Protein AF-A0AAV2Z094-F1 (afdb_monomer)

Mean predicted aligned error: 11.25 Å

Sequence (123 aa):
GIRLAITIDGSPGSYRRNWEKDVASGCVDTPRNYGDRYHMSLSRFEKVLYALRFNDGENHNNQESDPWSTIRPLIVELNRRCHVVIHPGDMLVVDECMVGWEDISSDHHHLGIPTKPRFQESQ

Foldseek 3Di:
DVVVVCVVVPDPD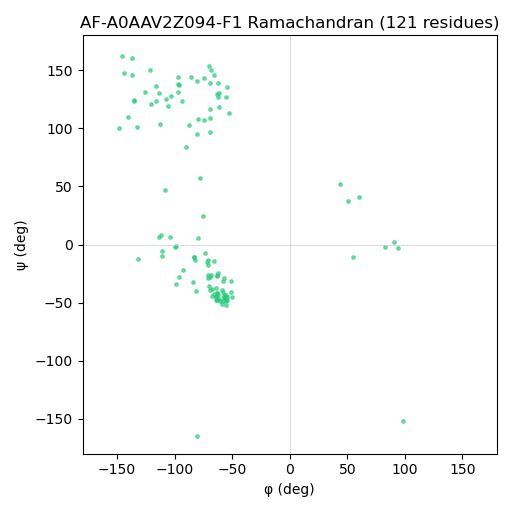DPVQLCDCDDPPPDPDHRNNCCVVVVADPVRVVVVVVPDWCDPPPPPVCCVVPVCVRCVVVVVVVVVVCVVPDDDDPDDDDDDDDDDDDDPPPPDDDDPPPPDPDDDDDD

InterPro domains:
  IPR029526 PiggyBac transposable element-derived protein [PF13843] (39-106)

Radius of gyration: 20.53 Å; Cα contacts (8 Å, |Δi|>4): 52; chains: 1; bounding box: 54×44×48 Å

pLDDT: mean 78.47, std 19.52, range [35.72, 97.25]

Secondary structure (DSSP, 8-state):
-HHHHHHHTT--S-GGGGG-SSPPTT-------HHHHTT--HHHHHHHHHH--SS-S--GGGTTT-TTTTTHHHHHHHHHHHHHH----S-------------S-TTS-S--S-S--------

Solvent-accessible surface area (backbone atoms only — not comparable to full-atom values): 8434 Å² total; per-residue (Å²): 109,69,70,58,50,49,59,73,69,61,66,85,75,67,71,65,64,43,51,31,75,67,60,64,92,92,60,97,68,78,52,61,25,36,34,75,76,66,74,43,50,66,70,58,52,49,53,52,62,72,66,64,71,62,53,93,74,82,63,69,86,48,44,87,85,33,89,55,59,57,49,41,60,54,54,52,51,51,52,58,50,45,66,76,72,58,78,83,71,99,72,87,86,89,82,88,83,87,79,92,64,81,77,88,68,86,85,71,88,90,71,80,57,82,94,67,84,81,77,81,80,86,126

Organism: NCBI:txid4803

Structure (mmCIF, N/CA/C/O backbone):
data_AF-A0AAV2Z094-F1
#
_entry.id   AF-A0AAV2Z094-F1
#
loop_
_atom_site.group_PDB
_atom_site.id
_atom_site.type_symbol
_atom_site.label_atom_id
_atom_site.label_alt_id
_atom_site.label_comp_id
_at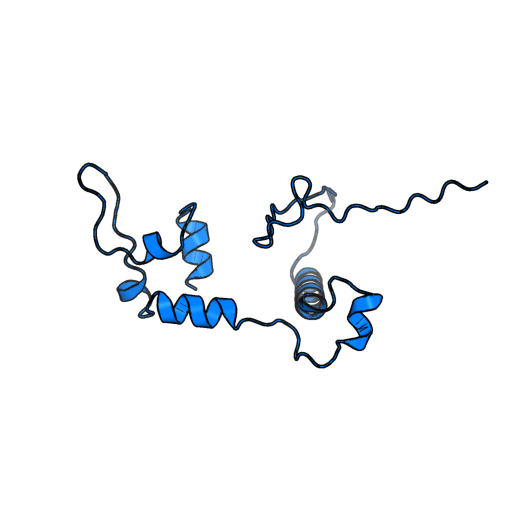om_site.label_asym_id
_atom_site.label_entity_id
_atom_site.label_seq_id
_atom_site.pdbx_PDB_ins_code
_atom_site.Cartn_x
_atom_site.Cartn_y
_atom_site.Cartn_z
_atom_site.occupancy
_atom_site.B_iso_or_equiv
_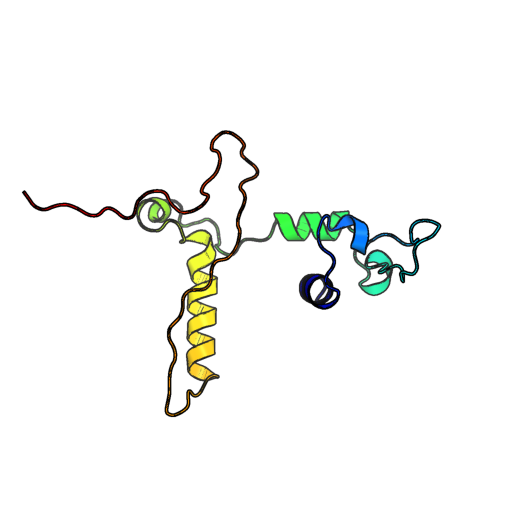atom_site.auth_seq_id
_atom_site.auth_comp_id
_atom_site.auth_asym_id
_atom_site.auth_atom_id
_atom_site.pdbx_PDB_model_num
ATOM 1 N N . GLY A 1 1 ? -0.654 -8.696 4.783 1.00 89.06 1 GLY A N 1
ATOM 2 C CA . GLY A 1 1 ? -1.890 -9.067 5.497 1.00 89.06 1 GLY A CA 1
ATOM 3 C C . GLY A 1 1 ? -2.741 -7.847 5.777 1.00 89.06 1 GLY A C 1
ATOM 4 O O . GLY A 1 1 ? -3.493 -7.445 4.906 1.00 89.06 1 GLY A O 1
ATOM 5 N N . ILE A 1 2 ? -2.564 -7.212 6.938 1.00 92.94 2 ILE A N 1
ATOM 6 C CA . ILE A 1 2 ? -3.431 -6.117 7.414 1.00 92.94 2 ILE A CA 1
ATOM 7 C C . ILE A 1 2 ? -3.564 -4.962 6.408 1.00 92.94 2 ILE A C 1
ATOM 9 O O . ILE A 1 2 ? -4.678 -4.562 6.100 1.00 92.94 2 ILE A O 1
ATOM 13 N N . ARG A 1 3 ? -2.455 -4.468 5.833 1.00 91.31 3 ARG A N 1
ATOM 14 C CA . ARG A 1 3 ? -2.491 -3.393 4.820 1.00 91.31 3 ARG A CA 1
ATOM 15 C C . ARG A 1 3 ? -3.379 -3.715 3.616 1.00 91.31 3 ARG A C 1
ATOM 17 O O . ARG A 1 3 ? -4.158 -2.865 3.215 1.00 91.31 3 ARG A O 1
ATOM 24 N N . LEU A 1 4 ? -3.295 -4.941 3.099 1.00 90.25 4 LEU A N 1
ATOM 25 C CA . LEU A 1 4 ? -4.127 -5.398 1.986 1.00 90.25 4 LEU A CA 1
ATOM 26 C C . LEU A 1 4 ? -5.611 -5.408 2.372 1.00 90.25 4 LEU A C 1
ATOM 28 O O . LEU A 1 4 ? -6.442 -4.950 1.601 1.00 90.25 4 LEU A O 1
ATOM 32 N N . ALA A 1 5 ? -5.935 -5.868 3.582 1.00 91.38 5 ALA A N 1
ATOM 33 C CA . ALA A 1 5 ? -7.310 -5.858 4.071 1.00 91.38 5 ALA A CA 1
ATOM 34 C C . ALA A 1 5 ? -7.866 -4.434 4.213 1.00 91.38 5 ALA A C 1
ATOM 36 O O . ALA A 1 5 ? -8.992 -4.188 3.812 1.00 91.38 5 ALA A O 1
ATOM 37 N N . ILE A 1 6 ? -7.078 -3.473 4.722 1.00 90.38 6 ILE A N 1
ATOM 38 C CA . ILE A 1 6 ? -7.484 -2.051 4.769 1.00 90.38 6 ILE A CA 1
ATOM 39 C C . ILE A 1 6 ? -7.847 -1.546 3.368 1.00 90.38 6 ILE A C 1
ATOM 41 O O . ILE A 1 6 ? -8.864 -0.874 3.214 1.00 90.38 6 ILE A O 1
ATOM 45 N N . THR A 1 7 ? -7.023 -1.870 2.366 1.00 88.31 7 THR A N 1
ATOM 46 C CA . THR A 1 7 ? -7.250 -1.468 0.973 1.00 88.31 7 THR A CA 1
ATOM 47 C C . THR A 1 7 ? -8.519 -2.094 0.399 1.00 88.31 7 THR A C 1
ATOM 49 O O . THR A 1 7 ? -9.322 -1.373 -0.181 1.00 88.31 7 THR A O 1
ATOM 52 N N . ILE A 1 8 ? -8.719 -3.404 0.579 1.00 87.69 8 ILE A N 1
ATOM 53 C CA . ILE A 1 8 ? -9.895 -4.125 0.059 1.00 87.69 8 ILE A CA 1
ATOM 54 C C . ILE A 1 8 ? -11.177 -3.623 0.713 1.00 87.69 8 ILE A C 1
ATOM 56 O O . ILE A 1 8 ? -12.158 -3.351 0.030 1.00 87.69 8 ILE A O 1
ATOM 60 N N . ASP A 1 9 ? -11.155 -3.463 2.031 1.00 86.38 9 ASP A N 1
ATOM 61 C CA . ASP A 1 9 ? -12.329 -3.035 2.772 1.00 86.38 9 ASP A CA 1
ATOM 62 C C . ASP A 1 9 ? -12.619 -1.531 2.553 1.00 86.38 9 ASP A C 1
ATOM 64 O O . ASP A 1 9 ? -13.625 -1.026 3.044 1.00 86.38 9 ASP A O 1
ATOM 68 N N . GLY A 1 10 ? -11.736 -0.784 1.877 1.00 75.88 10 GLY A N 1
ATOM 69 C CA . GLY A 1 10 ? -12.002 0.577 1.410 1.00 75.88 10 GLY A CA 1
ATOM 70 C C . GLY A 1 10 ? -12.330 1.585 2.513 1.00 75.88 10 GLY A C 1
ATOM 71 O O . GLY A 1 10 ? -13.241 2.386 2.337 1.00 75.88 10 GLY A O 1
ATOM 72 N N . SER A 1 11 ? -11.634 1.557 3.659 1.00 69.75 11 SER A N 1
ATOM 73 C CA . SER A 1 11 ? -11.840 2.565 4.717 1.00 69.75 11 SER A CA 1
ATOM 74 C C . SER A 1 11 ? -10.961 3.793 4.482 1.00 69.75 11 SER A C 1
ATOM 76 O O . SER A 1 11 ? -9.777 3.744 4.835 1.00 69.75 11 SER A O 1
ATOM 78 N N . PRO A 1 12 ? -11.500 4.917 3.971 1.00 66.81 12 PRO A N 1
ATOM 79 C CA . PRO A 1 12 ? -10.754 6.165 3.943 1.00 66.81 12 PRO A CA 1
ATOM 80 C C . PRO A 1 12 ? -10.504 6.672 5.372 1.00 66.81 12 PRO A C 1
ATOM 82 O O . PRO A 1 12 ? -11.342 6.521 6.266 1.00 66.81 12 PRO A O 1
ATOM 85 N N . GLY A 1 13 ? -9.351 7.308 5.580 1.00 74.44 13 GLY A N 1
ATOM 86 C CA . GLY A 1 13 ? -9.015 8.004 6.824 1.00 74.44 13 GLY A CA 1
ATOM 87 C C . GLY A 1 13 ? -8.136 7.214 7.799 1.00 74.44 13 GLY A C 1
ATOM 88 O O . GLY A 1 13 ? -7.300 6.403 7.407 1.00 74.44 13 GLY A O 1
ATOM 89 N N . SER A 1 14 ? -8.280 7.518 9.093 1.00 82.44 14 SER A N 1
ATOM 90 C CA . SER A 1 14 ? -7.388 7.021 10.150 1.00 82.44 14 SER A CA 1
ATOM 91 C C . SER A 1 14 ? -7.415 5.497 10.284 1.00 82.44 14 SER A C 1
ATOM 93 O O . SER A 1 14 ? -8.483 4.882 10.321 1.00 82.44 14 SER A O 1
ATOM 95 N N . TYR A 1 15 ? -6.238 4.887 10.487 1.00 87.94 15 TYR A N 1
ATOM 96 C CA . TYR A 1 15 ? -6.131 3.453 10.772 1.00 87.94 15 TYR A CA 1
ATOM 97 C C . TYR A 1 15 ? -6.924 3.033 12.006 1.00 87.94 15 TYR A C 1
ATOM 99 O O . TYR A 1 15 ? -7.411 1.904 12.031 1.00 87.94 15 TYR A O 1
ATOM 107 N N . ARG A 1 16 ? -7.104 3.938 12.980 1.00 89.25 16 ARG A N 1
ATOM 108 C CA . ARG A 1 16 ? -7.819 3.681 14.236 1.00 89.25 16 ARG A CA 1
ATOM 109 C C . ARG A 1 16 ? -9.196 3.063 14.017 1.00 89.25 16 ARG A C 1
ATOM 111 O O . ARG A 1 16 ? -9.525 2.110 14.714 1.00 89.25 16 ARG A O 1
ATOM 118 N N . ARG A 1 17 ? -9.938 3.529 13.009 1.00 87.12 17 ARG A N 1
ATOM 119 C CA . ARG A 1 17 ? -11.287 3.036 12.703 1.00 87.12 17 ARG A CA 1
ATOM 120 C C . ARG A 1 17 ? -11.312 1.529 12.420 1.00 87.12 17 ARG A C 1
ATOM 122 O O . ARG A 1 17 ? -12.255 0.838 12.777 1.00 87.12 17 ARG A O 1
ATOM 129 N N . ASN A 1 18 ? -10.237 0.977 11.851 1.00 90.94 18 ASN A N 1
ATOM 130 C CA . ASN A 1 18 ? -10.147 -0.463 11.589 1.00 90.94 18 ASN A CA 1
ATOM 131 C C . ASN A 1 18 ? -9.985 -1.302 12.873 1.00 90.94 18 ASN A C 1
ATOM 133 O O . ASN A 1 18 ? -10.214 -2.508 12.849 1.00 90.94 18 ASN A O 1
ATOM 137 N N . TRP A 1 19 ? -9.597 -0.679 13.989 1.00 93.31 19 TRP A N 1
ATOM 138 C CA . TRP A 1 19 ? -9.427 -1.313 15.299 1.00 93.31 19 TRP A CA 1
ATOM 139 C C . TRP A 1 19 ? -10.601 -1.095 16.254 1.00 93.31 19 TRP A C 1
ATOM 141 O O . TRP A 1 19 ? -10.574 -1.625 17.364 1.00 93.31 19 TRP A O 1
ATOM 151 N N . GLU A 1 20 ? -11.615 -0.336 15.845 1.00 89.81 20 GLU A N 1
ATOM 152 C CA . GLU A 1 20 ? -12.820 -0.127 16.641 1.00 89.81 20 GLU A CA 1
ATOM 153 C C . GLU A 1 20 ? -13.642 -1.424 16.712 1.00 89.81 20 GLU A C 1
ATOM 155 O O . GLU A 1 20 ? -13.742 -2.184 15.740 1.00 89.81 20 GLU A O 1
ATOM 160 N N . LYS A 1 21 ? -14.173 -1.697 17.909 1.00 86.12 21 LYS A N 1
ATOM 161 C CA . LYS A 1 21 ? -14.984 -2.889 18.204 1.00 86.12 21 LYS A CA 1
ATOM 162 C C . LYS A 1 21 ? -16.476 -2.642 18.033 1.00 86.12 21 LYS A C 1
ATOM 164 O O . LYS A 1 21 ? -17.214 -3.590 17.796 1.00 86.12 21 LYS A O 1
ATOM 169 N N . ASP A 1 22 ? -16.874 -1.378 18.092 1.00 82.38 22 ASP A N 1
ATOM 170 C CA . ASP A 1 22 ? -18.254 -0.937 17.999 1.00 82.38 22 ASP A CA 1
ATOM 171 C C . ASP A 1 22 ? -18.409 0.016 16.819 1.00 82.38 22 ASP A C 1
ATOM 173 O O . ASP A 1 22 ? -17.482 0.738 16.447 1.00 82.38 22 ASP A O 1
ATOM 177 N N . VAL A 1 23 ? -19.601 0.018 16.238 1.00 78.94 23 VAL A N 1
ATOM 178 C CA . VAL A 1 23 ? -19.993 0.961 15.192 1.00 78.94 23 VAL A CA 1
ATOM 179 C C . VAL A 1 23 ? -20.762 2.105 15.843 1.00 78.94 23 VAL A C 1
ATOM 181 O O . VAL A 1 23 ? -21.492 1.901 16.814 1.00 78.94 23 VAL A O 1
ATOM 184 N N . ALA A 1 24 ? -20.589 3.324 15.326 1.00 75.62 24 ALA A N 1
ATOM 185 C CA . ALA A 1 24 ? -21.309 4.489 15.825 1.00 75.62 24 ALA A CA 1
ATOM 186 C C . ALA A 1 24 ? -22.830 4.251 15.802 1.00 75.62 24 ALA A C 1
ATOM 188 O O . ALA A 1 24 ? -23.379 3.748 14.819 1.00 75.62 24 ALA A O 1
ATOM 189 N N . SER A 1 25 ? -23.509 4.626 16.889 1.00 75.06 25 SER A N 1
ATOM 190 C CA . SER A 1 25 ? -24.963 4.475 17.009 1.00 75.06 25 SER A CA 1
ATOM 191 C C . SER A 1 25 ? -25.678 5.163 15.839 1.00 75.06 25 SER A C 1
ATOM 193 O O . SER A 1 25 ? -25.428 6.336 15.565 1.00 75.06 25 SER A O 1
ATOM 195 N N . GLY A 1 26 ? -26.549 4.424 15.146 1.00 78.44 26 GLY A N 1
ATOM 196 C CA . GLY A 1 26 ? -27.273 4.896 13.960 1.00 78.44 26 GLY A CA 1
ATOM 197 C C . GLY A 1 26 ? -26.613 4.579 12.611 1.00 78.44 26 GLY A C 1
ATOM 198 O O . GLY A 1 26 ? -27.220 4.860 11.580 1.00 78.44 26 GLY A O 1
ATOM 199 N N . CYS A 1 27 ? -25.425 3.964 12.587 1.00 72.75 27 CYS A N 1
ATOM 200 C CA . CYS A 1 27 ? -24.796 3.482 11.354 1.00 72.75 27 CYS A CA 1
ATOM 201 C C . CYS A 1 27 ? -25.080 1.992 11.108 1.00 72.75 27 CYS A C 1
ATOM 203 O O . CYS A 1 27 ? -24.973 1.168 12.015 1.00 72.75 27 CYS A O 1
ATOM 205 N N . VAL A 1 28 ? -25.382 1.640 9.854 1.00 72.00 28 VAL A N 1
ATOM 206 C CA . VAL A 1 28 ? -25.395 0.247 9.382 1.00 72.00 28 VAL A CA 1
ATOM 207 C C . VAL A 1 28 ? -23.998 -0.071 8.861 1.00 72.00 28 VAL A C 1
ATOM 209 O O . VAL A 1 28 ? -23.714 0.082 7.678 1.00 72.00 28 VAL A O 1
ATOM 212 N N . ASP A 1 29 ? -23.108 -0.450 9.769 1.00 74.31 29 ASP A N 1
ATOM 213 C CA . ASP A 1 29 ? -21.772 -0.940 9.434 1.00 74.31 29 ASP A CA 1
ATOM 214 C C . ASP A 1 29 ? -21.457 -2.164 10.304 1.00 74.31 29 ASP A C 1
ATOM 216 O O . ASP A 1 29 ? -22.086 -2.389 11.342 1.00 74.31 29 ASP A O 1
ATOM 220 N N . THR A 1 30 ? -20.487 -2.965 9.881 1.00 75.88 30 THR A N 1
ATOM 221 C CA . THR A 1 30 ? -19.929 -4.058 10.683 1.00 75.88 30 THR A CA 1
ATOM 222 C C . THR A 1 30 ? -18.582 -3.629 11.252 1.00 75.88 30 THR A C 1
ATOM 224 O O . THR A 1 30 ? -17.709 -3.210 10.487 1.00 75.88 30 THR A O 1
ATOM 227 N N . PRO A 1 31 ? -18.359 -3.752 12.575 1.00 80.94 31 PRO A N 1
ATOM 228 C CA . PRO A 1 31 ? -17.085 -3.376 13.162 1.00 80.94 31 PRO A CA 1
ATOM 229 C C . PRO A 1 31 ? -15.978 -4.266 12.599 1.00 80.94 31 PRO A C 1
ATOM 231 O O . PRO A 1 31 ? -16.072 -5.494 12.588 1.00 80.94 31 PRO A O 1
ATOM 234 N N . ARG A 1 32 ? -14.904 -3.632 12.131 1.00 86.88 32 ARG A N 1
ATOM 235 C CA . ARG A 1 32 ? -13.781 -4.328 11.490 1.00 86.88 32 ARG A CA 1
ATOM 236 C C . ARG A 1 32 ? -12.970 -5.143 12.486 1.00 86.88 32 ARG A C 1
ATOM 238 O O . ARG A 1 32 ? -12.475 -6.213 12.134 1.00 86.88 32 ARG A O 1
ATOM 245 N N . ASN A 1 33 ? -12.829 -4.620 13.707 1.00 91.19 33 ASN A N 1
ATOM 246 C CA . ASN A 1 33 ? -12.169 -5.261 14.839 1.00 91.19 33 ASN A CA 1
ATOM 247 C C . ASN A 1 33 ? -10.836 -5.947 14.469 1.00 91.19 33 ASN A C 1
ATOM 249 O O . ASN A 1 33 ? -10.598 -7.124 14.753 1.00 91.19 33 ASN A O 1
ATOM 253 N N . TYR A 1 34 ? -9.938 -5.210 13.804 1.00 94.00 34 TYR A N 1
ATOM 254 C CA . TYR A 1 34 ? -8.656 -5.758 13.344 1.00 94.00 34 TYR A CA 1
ATOM 255 C C . TYR A 1 34 ? -7.757 -6.225 14.488 1.00 94.00 34 TYR A C 1
ATOM 257 O O . TYR A 1 34 ? -6.921 -7.106 14.279 1.00 94.00 34 TYR A O 1
ATOM 265 N N . GLY A 1 35 ? -7.954 -5.671 15.687 1.00 94.38 35 GLY A N 1
ATOM 266 C CA . GLY A 1 35 ? -7.277 -6.109 16.902 1.00 94.38 35 GLY A CA 1
ATOM 267 C C . GLY A 1 35 ? -7.475 -7.595 17.159 1.00 94.38 35 GLY A C 1
ATOM 268 O O . GLY A 1 35 ? -6.494 -8.327 17.300 1.00 94.38 35 GLY A O 1
ATOM 269 N N . ASP A 1 36 ? -8.731 -8.036 17.145 1.00 93.69 36 ASP A N 1
ATOM 270 C CA . ASP A 1 36 ? -9.072 -9.431 17.402 1.00 93.69 36 ASP A CA 1
ATOM 271 C C . ASP A 1 36 ? -8.883 -10.283 16.132 1.00 93.69 36 ASP A C 1
ATOM 273 O O . ASP A 1 36 ? -8.321 -11.372 16.214 1.00 93.69 36 ASP A O 1
ATOM 277 N N . ARG A 1 37 ? -9.249 -9.769 14.943 1.00 92.88 37 ARG A N 1
ATOM 278 C CA . ARG A 1 37 ? -9.167 -10.507 13.663 1.00 92.88 37 ARG A CA 1
ATOM 279 C C . ARG A 1 37 ? -7.741 -10.880 13.252 1.00 92.88 37 ARG A C 1
ATOM 281 O O . ARG A 1 37 ? -7.532 -11.939 12.669 1.00 92.88 37 ARG A O 1
ATOM 288 N N . TYR A 1 38 ? -6.770 -10.003 13.507 1.00 94.50 38 TYR A N 1
ATOM 289 C CA . TYR A 1 38 ? -5.369 -10.208 13.117 1.00 94.50 38 TYR A CA 1
ATOM 290 C C . TYR A 1 38 ? -4.426 -10.370 14.313 1.00 94.50 38 TYR A C 1
ATOM 292 O O . TYR A 1 38 ? -3.210 -10.410 14.122 1.00 94.50 38 TYR A O 1
ATOM 300 N N . HIS A 1 39 ? -4.964 -10.438 15.536 1.00 95.75 39 HIS A N 1
ATOM 301 C CA . HIS A 1 39 ? -4.197 -10.567 16.781 1.00 95.75 39 HIS A CA 1
ATOM 302 C C . HIS A 1 39 ? -3.061 -9.533 16.914 1.00 95.75 39 HIS A C 1
ATOM 304 O O . HIS A 1 39 ? -1.965 -9.826 17.400 1.00 95.75 39 HIS A O 1
ATOM 310 N N . MET A 1 40 ? -3.304 -8.301 16.462 1.00 96.62 40 MET A N 1
ATOM 311 C CA . MET A 1 40 ? -2.320 -7.219 16.470 1.00 96.62 40 MET A CA 1
ATOM 312 C C . MET A 1 40 ? -2.971 -5.945 16.981 1.00 96.62 40 MET A C 1
ATOM 314 O O . MET A 1 40 ? -3.940 -5.486 16.397 1.00 96.62 40 MET A O 1
ATOM 318 N N . SER A 1 41 ? -2.435 -5.336 18.041 1.00 96.56 41 SER A N 1
ATOM 319 C CA . SER A 1 41 ? -2.934 -4.046 18.529 1.00 96.56 41 SER A CA 1
ATOM 320 C C . SER A 1 41 ? -2.597 -2.901 17.567 1.00 96.56 41 SER A C 1
ATOM 322 O O . SER A 1 41 ? -1.582 -2.956 16.868 1.00 96.56 41 SER A O 1
ATOM 324 N N . LEU A 1 42 ? -3.406 -1.834 17.579 1.00 94.50 42 LEU A N 1
ATOM 325 C CA . LEU A 1 42 ? -3.180 -0.638 16.756 1.00 94.50 42 LEU A CA 1
ATOM 326 C C . LEU A 1 42 ? -1.783 -0.054 16.994 1.00 94.50 42 LEU A C 1
ATOM 328 O O . LEU A 1 42 ? -1.029 0.145 16.051 1.00 94.50 42 LEU A O 1
ATOM 332 N N . SER A 1 43 ? -1.399 0.120 18.263 1.00 95.81 43 SER A N 1
ATOM 333 C CA . SER A 1 43 ? -0.079 0.652 18.623 1.00 95.81 43 SER A CA 1
ATOM 334 C C . SER A 1 43 ? 1.063 -0.204 18.070 1.00 95.81 43 SER A C 1
ATOM 336 O O . SER A 1 43 ? 2.071 0.326 17.607 1.00 95.81 43 SER A O 1
ATOM 338 N N . ARG A 1 44 ? 0.923 -1.538 18.086 1.00 96.25 44 ARG A N 1
ATOM 339 C CA . ARG A 1 44 ? 1.932 -2.430 17.503 1.00 96.25 44 ARG A CA 1
ATOM 340 C C . ARG A 1 44 ? 1.985 -2.282 15.985 1.00 96.25 44 ARG A C 1
ATOM 342 O O . ARG A 1 44 ? 3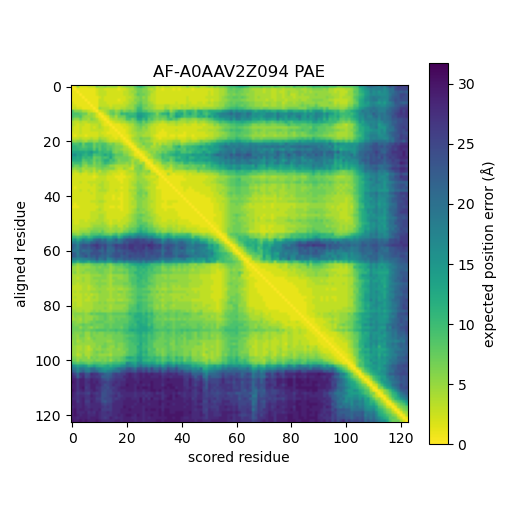.081 -2.210 15.439 1.00 96.25 44 ARG A O 1
ATOM 349 N N . PHE A 1 45 ? 0.830 -2.226 15.324 1.00 95.56 45 PHE A N 1
ATOM 350 C CA . PHE A 1 45 ? 0.747 -2.004 13.882 1.00 95.56 45 PHE A CA 1
ATOM 351 C C . PHE A 1 45 ? 1.416 -0.685 13.475 1.00 95.56 45 PHE A C 1
ATOM 353 O O . PHE A 1 45 ? 2.263 -0.688 12.586 1.00 95.56 45 PHE A O 1
ATOM 360 N N . GLU A 1 46 ? 1.102 0.415 14.160 1.00 93.75 46 GLU A N 1
ATOM 361 C CA . GLU A 1 46 ? 1.694 1.732 13.907 1.00 93.75 46 GLU A CA 1
ATOM 362 C C . GLU A 1 46 ? 3.209 1.714 14.129 1.00 93.75 46 GLU A C 1
ATOM 364 O O . GLU A 1 46 ? 3.955 2.149 13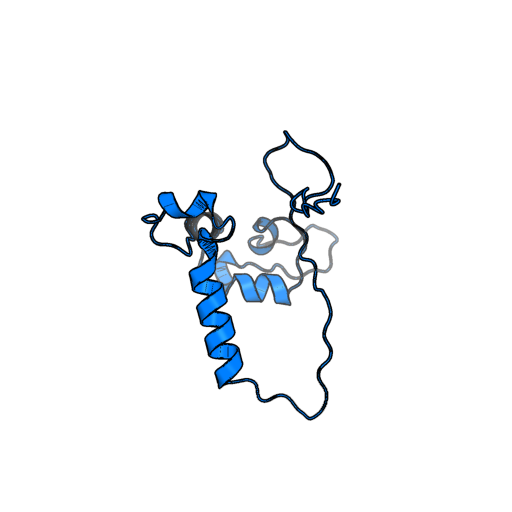.257 1.00 93.75 46 GLU A O 1
ATOM 369 N N . LYS A 1 47 ? 3.693 1.136 15.238 1.00 95.12 47 LYS A N 1
ATOM 370 C CA . LYS A 1 47 ? 5.138 1.003 15.497 1.00 95.12 47 LYS A CA 1
ATOM 371 C C . LYS A 1 47 ? 5.860 0.254 14.382 1.00 95.12 47 LYS A C 1
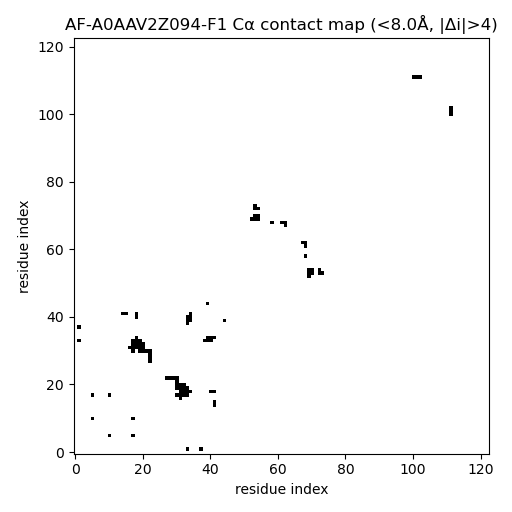ATOM 373 O O . LYS A 1 47 ? 6.916 0.697 13.945 1.00 95.12 47 LYS A O 1
ATOM 378 N N . VAL A 1 48 ? 5.292 -0.859 13.914 1.00 93.88 48 VAL A N 1
ATOM 379 C CA . VAL A 1 48 ? 5.856 -1.608 12.783 1.00 93.88 48 VAL A CA 1
ATOM 380 C C . VAL A 1 48 ? 5.847 -0.743 11.528 1.00 93.88 48 VAL A C 1
ATOM 382 O O . VAL A 1 48 ? 6.878 -0.631 10.878 1.00 93.88 48 VAL A O 1
ATOM 385 N N . LEU A 1 49 ? 4.721 -0.094 11.214 1.00 90.94 49 LEU A N 1
ATOM 386 C CA . LEU A 1 49 ? 4.576 0.758 10.035 1.00 90.94 49 LEU A CA 1
ATOM 387 C C . LEU A 1 49 ? 5.620 1.886 10.005 1.00 90.94 49 LEU A C 1
ATOM 389 O O . LEU A 1 49 ? 6.253 2.089 8.974 1.00 90.94 49 LEU A O 1
ATOM 393 N N . TYR A 1 50 ? 5.838 2.576 11.127 1.00 88.00 50 TYR A N 1
ATOM 394 C CA . TYR A 1 50 ? 6.826 3.656 11.234 1.00 88.00 50 TYR A CA 1
ATOM 395 C C . TYR A 1 50 ? 8.278 3.165 11.211 1.00 88.00 50 TYR A C 1
ATOM 397 O O . TYR A 1 50 ? 9.173 3.909 10.798 1.00 88.00 50 TYR A O 1
ATOM 405 N N . ALA A 1 51 ? 8.521 1.924 11.634 1.00 90.19 51 ALA A N 1
ATOM 406 C CA . ALA A 1 51 ? 9.841 1.305 11.618 1.00 90.19 51 ALA A CA 1
ATOM 407 C C . ALA A 1 51 ? 10.219 0.698 10.255 1.00 90.19 51 ALA A C 1
ATOM 409 O O . ALA A 1 51 ? 11.381 0.346 10.064 1.00 90.19 51 ALA A O 1
ATOM 410 N N . LEU A 1 52 ? 9.284 0.577 9.302 1.00 88.50 52 LEU A N 1
ATOM 411 C CA . LEU A 1 52 ? 9.587 0.033 7.976 1.00 88.50 52 LEU A CA 1
ATOM 412 C C . LEU A 1 52 ? 10.622 0.900 7.251 1.00 88.50 52 LEU A C 1
ATOM 414 O O . LEU A 1 52 ? 10.489 2.123 7.148 1.00 88.50 52 LEU A O 1
ATOM 418 N N . ARG A 1 53 ? 11.652 0.242 6.726 1.00 86.44 53 ARG A N 1
ATOM 419 C CA . ARG A 1 53 ? 12.700 0.818 5.885 1.00 86.44 53 ARG A CA 1
ATOM 420 C C . ARG A 1 53 ? 12.963 -0.144 4.731 1.00 86.44 53 ARG A C 1
ATOM 422 O O . ARG A 1 53 ? 12.839 -1.354 4.899 1.00 86.44 53 ARG A O 1
ATOM 429 N N . PHE A 1 54 ? 13.292 0.407 3.567 1.00 85.56 54 PHE A N 1
ATOM 430 C CA . PHE A 1 54 ? 13.584 -0.357 2.345 1.00 85.56 54 PHE A CA 1
ATOM 431 C C . PHE A 1 54 ? 15.058 -0.262 1.924 1.00 85.56 54 PHE A C 1
ATOM 433 O O . PHE A 1 54 ? 15.426 -0.707 0.841 1.00 85.56 54 PHE A O 1
ATOM 440 N N . ASN A 1 55 ? 15.886 0.325 2.785 1.00 82.19 55 ASN A N 1
ATOM 441 C CA . ASN A 1 55 ? 17.325 0.458 2.632 1.00 82.19 55 ASN A CA 1
ATOM 442 C C . ASN A 1 55 ? 17.961 0.323 4.023 1.00 82.19 55 ASN A C 1
ATOM 444 O O . ASN A 1 55 ? 17.371 0.773 5.009 1.00 82.19 55 ASN A O 1
ATOM 448 N N . ASP A 1 56 ? 19.165 -0.236 4.082 1.00 76.50 56 ASP A N 1
ATOM 449 C CA . ASP A 1 56 ? 19.890 -0.552 5.318 1.00 76.50 56 ASP A CA 1
ATOM 450 C C . ASP A 1 56 ? 20.580 0.674 5.952 1.00 76.50 56 ASP A C 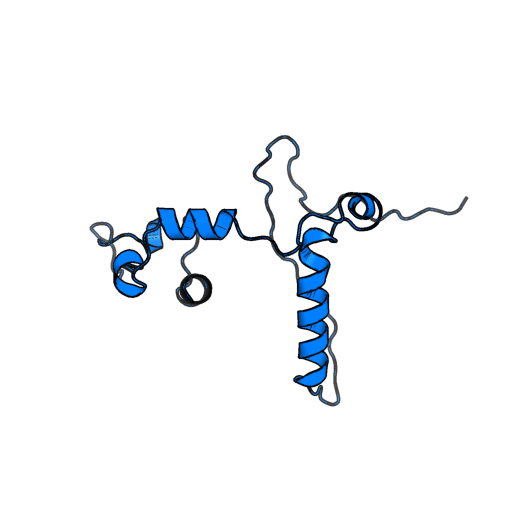1
ATOM 452 O O . ASP A 1 56 ? 21.277 0.564 6.953 1.00 76.50 56 ASP A O 1
ATOM 456 N N . GLY A 1 57 ? 20.355 1.875 5.406 1.00 64.94 57 GLY A N 1
ATOM 457 C CA . GLY A 1 57 ? 20.820 3.143 5.985 1.00 64.94 57 GLY A CA 1
ATOM 458 C C . GLY A 1 57 ? 22.270 3.519 5.658 1.00 64.94 57 GLY A C 1
ATOM 459 O O . GLY A 1 57 ? 22.703 4.608 6.013 1.00 64.94 57 GLY A O 1
ATOM 460 N N . GLU A 1 58 ? 23.014 2.680 4.935 1.00 60.50 58 GLU A N 1
ATOM 461 C CA . GLU A 1 58 ? 24.452 2.897 4.690 1.00 60.50 58 GLU A CA 1
ATOM 462 C C . GLU A 1 58 ? 24.771 3.845 3.516 1.00 60.50 58 GLU A C 1
ATOM 464 O O . GLU A 1 58 ? 25.901 4.301 3.371 1.00 60.50 58 GLU A O 1
ATOM 469 N N . ASN A 1 59 ? 23.782 4.216 2.696 1.00 54.59 59 ASN A N 1
ATOM 470 C CA . ASN A 1 59 ? 23.996 4.980 1.458 1.00 54.59 59 ASN A CA 1
ATOM 471 C C . ASN A 1 59 ? 23.523 6.442 1.534 1.00 54.59 59 ASN A C 1
ATOM 473 O O . ASN A 1 59 ? 22.867 6.938 0.617 1.00 54.59 59 ASN A O 1
ATOM 477 N N . HIS A 1 60 ? 23.871 7.158 2.605 1.00 55.69 60 HIS A N 1
ATOM 478 C CA . HIS A 1 60 ? 23.608 8.603 2.696 1.00 55.69 60 HIS A CA 1
ATOM 479 C C . HIS A 1 60 ? 24.359 9.421 1.629 1.00 55.69 60 HIS A C 1
ATOM 481 O O . HIS A 1 60 ? 23.852 10.440 1.170 1.00 55.69 60 HIS A O 1
ATOM 487 N N . ASN A 1 61 ? 25.504 8.930 1.145 1.00 55.41 61 ASN A N 1
ATOM 488 C CA . ASN A 1 61 ? 26.316 9.626 0.138 1.00 55.41 61 ASN A CA 1
ATOM 489 C C . ASN A 1 61 ? 25.697 9.623 -1.275 1.00 55.41 61 ASN A C 1
ATOM 491 O O . ASN A 1 61 ? 26.116 10.403 -2.122 1.00 55.41 61 ASN A O 1
ATOM 495 N N . ASN A 1 62 ? 24.692 8.777 -1.534 1.00 55.06 62 ASN A N 1
ATOM 496 C CA . ASN A 1 62 ? 24.011 8.689 -2.834 1.00 55.06 62 ASN A CA 1
ATOM 497 C C . ASN A 1 62 ? 22.678 9.456 -2.873 1.00 55.06 62 ASN A C 1
ATOM 499 O O . ASN A 1 62 ? 22.021 9.483 -3.912 1.00 55.06 62 ASN A O 1
ATOM 503 N N . GLN A 1 63 ? 22.256 10.082 -1.767 1.00 58.34 63 GLN A N 1
ATOM 504 C CA . GLN A 1 63 ? 21.004 10.847 -1.741 1.00 58.34 63 GLN A CA 1
ATOM 505 C C . GLN A 1 63 ? 21.069 12.120 -2.595 1.00 58.34 63 GLN A C 1
ATOM 507 O O . GLN A 1 63 ? 20.037 12.558 -3.094 1.00 58.34 63 GLN A O 1
ATOM 512 N N . GLU A 1 64 ? 22.261 12.690 -2.809 1.00 62.72 64 GLU A N 1
ATOM 513 C CA . GLU A 1 64 ? 22.426 13.895 -3.634 1.00 62.72 64 GLU A CA 1
ATOM 514 C C . GLU A 1 64 ? 22.204 13.636 -5.132 1.00 62.72 64 GLU A C 1
ATOM 516 O O . GLU A 1 64 ? 21.765 14.534 -5.851 1.00 62.72 64 GLU A O 1
ATOM 521 N N . SER A 1 65 ? 22.470 12.416 -5.612 1.00 77.44 65 SER A N 1
ATOM 522 C CA . SER A 1 65 ? 22.281 12.037 -7.019 1.00 77.44 65 SER A CA 1
ATOM 523 C C . SER A 1 65 ? 20.948 11.336 -7.276 1.00 77.44 65 SER A C 1
ATOM 525 O O . SER A 1 65 ? 20.405 11.437 -8.378 1.00 77.44 65 SER A O 1
ATOM 527 N N . ASP A 1 66 ? 20.405 10.652 -6.266 1.00 79.69 66 ASP A N 1
ATOM 528 C CA . ASP A 1 66 ? 19.168 9.892 -6.375 1.00 79.69 66 ASP A CA 1
ATOM 529 C C . ASP A 1 66 ? 18.199 10.170 -5.202 1.00 79.69 66 ASP A C 1
ATOM 531 O O . ASP A 1 66 ? 18.321 9.549 -4.132 1.00 79.69 66 ASP A O 1
ATOM 535 N N . PRO A 1 67 ? 17.160 11.010 -5.410 1.00 81.25 67 PRO A N 1
ATOM 536 C CA . PRO A 1 67 ? 16.163 11.304 -4.379 1.00 81.25 67 PRO A CA 1
ATOM 537 C C . PRO A 1 67 ? 15.299 10.089 -3.997 1.00 81.25 67 PRO A C 1
ATOM 539 O O . PRO A 1 67 ? 14.641 10.103 -2.960 1.00 81.25 67 PRO A O 1
ATOM 542 N N . TRP A 1 68 ? 15.313 9.018 -4.796 1.00 83.94 68 TRP A N 1
ATOM 543 C CA . TRP A 1 68 ? 14.539 7.792 -4.576 1.00 83.94 68 TRP A CA 1
ATOM 544 C C . TRP A 1 68 ? 15.385 6.631 -4.048 1.00 83.94 68 TRP A C 1
ATOM 546 O O . TRP A 1 68 ? 14.887 5.509 -3.923 1.00 83.94 68 TRP A O 1
ATOM 556 N N . SER A 1 69 ? 16.654 6.880 -3.724 1.00 82.19 69 SER A N 1
ATOM 557 C CA . SER A 1 69 ? 17.619 5.872 -3.263 1.00 82.19 69 SER A CA 1
ATOM 558 C C . SER A 1 69 ? 17.107 5.015 -2.097 1.00 82.19 69 SER A C 1
ATOM 560 O O . SER A 1 69 ? 17.420 3.830 -2.014 1.00 82.19 69 SER A O 1
ATOM 562 N N . THR A 1 70 ? 16.262 5.574 -1.228 1.00 84.19 70 THR A N 1
ATOM 563 C CA . THR A 1 70 ? 15.676 4.881 -0.069 1.00 84.19 70 THR A CA 1
ATOM 564 C C . THR A 1 70 ? 14.668 3.790 -0.431 1.00 84.19 70 THR A C 1
ATOM 566 O O . THR A 1 70 ? 14.522 2.843 0.336 1.00 84.19 70 THR A O 1
ATOM 569 N N . ILE A 1 71 ? 13.984 3.898 -1.575 1.00 87.25 71 ILE A N 1
ATOM 570 C CA . ILE A 1 71 ? 13.006 2.907 -2.063 1.00 87.25 71 ILE A CA 1
ATOM 571 C C . ILE A 1 71 ? 13.495 2.156 -3.306 1.00 87.25 71 ILE A C 1
ATOM 573 O O . ILE A 1 71 ? 12.877 1.174 -3.719 1.00 87.25 71 ILE A O 1
ATOM 577 N N . ARG A 1 72 ? 14.604 2.601 -3.909 1.00 88.25 72 ARG A N 1
ATOM 578 C CA . ARG A 1 72 ? 15.164 2.055 -5.150 1.00 88.25 72 ARG A CA 1
ATOM 579 C C . ARG A 1 72 ? 15.314 0.529 -5.133 1.00 88.25 72 ARG A C 1
ATOM 581 O O . ARG A 1 72 ? 14.875 -0.077 -6.112 1.00 88.25 72 ARG A O 1
ATOM 588 N N . PRO A 1 73 ? 15.841 -0.113 -4.067 1.00 89.88 73 PRO A N 1
ATOM 589 C CA . PRO A 1 73 ? 15.992 -1.569 -4.047 1.00 89.88 73 PRO A CA 1
ATOM 590 C C . PRO A 1 73 ? 14.661 -2.305 -4.241 1.00 89.88 73 PRO A C 1
ATOM 592 O O . PRO A 1 73 ? 14.584 -3.262 -5.010 1.00 89.88 73 PRO A O 1
ATOM 595 N N . LEU A 1 74 ? 13.590 -1.809 -3.611 1.00 91.25 74 LEU A N 1
ATOM 596 C CA . LEU A 1 74 ? 12.249 -2.377 -3.735 1.00 91.25 74 LEU A CA 1
ATOM 597 C C . LEU A 1 74 ? 11.713 -2.266 -5.169 1.00 91.25 74 LEU A C 1
ATOM 599 O O . LEU A 1 74 ? 11.178 -3.237 -5.697 1.00 91.25 74 LEU A O 1
ATOM 603 N N . ILE A 1 75 ? 11.862 -1.097 -5.802 1.00 92.06 75 ILE A N 1
ATOM 604 C CA . ILE A 1 75 ? 11.371 -0.856 -7.169 1.00 92.06 75 ILE A CA 1
ATOM 605 C C . ILE A 1 75 ? 12.123 -1.713 -8.189 1.00 92.06 75 ILE A C 1
ATOM 607 O O . ILE A 1 75 ? 11.505 -2.301 -9.075 1.00 92.06 75 ILE A O 1
ATOM 611 N N . VAL A 1 76 ? 13.448 -1.814 -8.052 1.00 93.44 76 VAL A N 1
ATOM 612 C CA . VAL A 1 76 ? 14.281 -2.640 -8.936 1.00 93.44 76 VAL A CA 1
ATOM 613 C C . VAL A 1 76 ? 13.852 -4.102 -8.859 1.00 93.44 76 VAL A C 1
ATOM 615 O O . VAL A 1 76 ? 13.621 -4.724 -9.896 1.00 93.44 76 VAL A O 1
ATOM 618 N N . GLU A 1 77 ? 13.686 -4.642 -7.651 1.00 95.00 77 GLU A N 1
ATOM 619 C CA . GLU A 1 77 ? 13.287 -6.038 -7.477 1.00 95.00 77 GLU A CA 1
ATOM 620 C C . GLU A 1 77 ? 11.850 -6.299 -7.954 1.00 95.00 77 GLU A C 1
ATOM 622 O O . GLU A 1 77 ? 11.587 -7.322 -8.593 1.00 95.00 77 GLU A O 1
ATOM 627 N N . LEU A 1 78 ? 10.926 -5.362 -7.714 1.00 95.31 78 LEU A N 1
ATOM 628 C CA . LEU A 1 78 ? 9.560 -5.447 -8.229 1.00 95.31 78 LEU A CA 1
ATOM 629 C C . LEU A 1 78 ? 9.555 -5.524 -9.761 1.00 95.31 78 LEU A C 1
ATOM 631 O O . LEU A 1 78 ? 8.970 -6.450 -10.321 1.00 95.31 78 LEU A O 1
ATOM 635 N N . ASN A 1 79 ? 10.252 -4.606 -10.433 1.00 95.38 79 ASN A N 1
ATOM 636 C CA . ASN A 1 79 ? 10.334 -4.578 -11.893 1.00 95.38 79 ASN A CA 1
ATOM 637 C C . ASN A 1 79 ? 10.995 -5.845 -12.442 1.00 95.38 79 ASN A C 1
ATOM 639 O O . ASN A 1 79 ? 10.476 -6.452 -13.381 1.00 95.38 79 ASN A O 1
ATOM 643 N N . ARG A 1 80 ? 12.091 -6.300 -11.820 1.00 97.19 80 ARG A N 1
ATOM 644 C CA . ARG A 1 80 ? 12.757 -7.557 -12.186 1.00 97.19 80 ARG A CA 1
ATOM 645 C C . ARG A 1 80 ? 11.777 -8.728 -12.150 1.00 97.19 80 ARG A C 1
ATOM 647 O O . ARG A 1 80 ? 11.750 -9.534 -13.076 1.00 97.19 80 ARG A O 1
ATOM 654 N N . ARG A 1 81 ? 10.949 -8.819 -11.106 1.00 97.25 81 ARG A N 1
ATOM 655 C CA . ARG A 1 81 ? 9.943 -9.879 -10.977 1.00 97.25 81 ARG A CA 1
ATOM 656 C C . ARG A 1 81 ? 8.806 -9.732 -11.986 1.00 97.25 81 ARG A C 1
ATOM 658 O O . ARG A 1 81 ? 8.384 -10.740 -12.549 1.00 97.25 81 ARG A O 1
ATOM 665 N N . CYS A 1 82 ? 8.346 -8.512 -12.252 1.00 96.12 82 CYS A N 1
ATOM 666 C CA . CYS A 1 82 ? 7.347 -8.241 -13.284 1.00 96.12 82 CYS A CA 1
ATOM 667 C C . CYS A 1 82 ? 7.811 -8.739 -14.659 1.00 96.12 82 CYS A C 1
ATOM 669 O O . CYS A 1 82 ? 7.045 -9.426 -15.324 1.00 96.12 82 CYS A O 1
ATOM 671 N N . HIS A 1 83 ? 9.071 -8.512 -15.041 1.00 94.69 83 HIS A N 1
ATOM 672 C CA . HIS A 1 83 ? 9.621 -9.007 -16.312 1.00 94.69 83 HIS A CA 1
ATOM 673 C C . HIS A 1 83 ? 9.658 -10.536 -16.437 1.00 94.69 83 HIS A C 1
ATOM 675 O O . HIS A 1 83 ? 9.634 -11.054 -17.547 1.00 94.69 83 HIS A O 1
ATOM 681 N N . VAL A 1 84 ? 9.736 -11.262 -15.319 1.00 96.88 84 VAL A N 1
ATOM 682 C CA . VAL A 1 84 ? 9.760 -12.734 -15.321 1.00 96.88 84 VAL A CA 1
ATOM 683 C C . VAL A 1 84 ? 8.350 -13.325 -15.382 1.00 96.88 84 VAL A C 1
ATOM 685 O O . VAL A 1 84 ? 8.154 -14.411 -15.918 1.00 96.88 84 VAL A O 1
ATOM 688 N N . VAL A 1 85 ? 7.366 -12.642 -14.795 1.00 96.62 85 VAL A N 1
ATOM 689 C CA . VAL A 1 85 ? 6.010 -13.184 -14.612 1.00 96.62 85 VAL A CA 1
ATOM 690 C C . VAL A 1 85 ? 5.038 -12.684 -15.682 1.00 96.62 85 VAL A C 1
ATOM 692 O O . VAL A 1 85 ? 4.133 -13.414 -16.085 1.00 96.62 85 VAL A O 1
ATOM 695 N N . ILE A 1 86 ? 5.204 -11.446 -16.142 1.00 95.62 86 ILE A N 1
ATOM 696 C CA . ILE A 1 86 ? 4.277 -10.786 -17.058 1.00 95.62 86 ILE A CA 1
ATOM 697 C C . ILE A 1 86 ? 4.747 -11.004 -18.495 1.00 95.62 86 ILE A C 1
ATOM 699 O O . ILE A 1 86 ? 5.852 -10.614 -18.863 1.00 95.62 86 ILE A O 1
ATOM 703 N N . HIS A 1 87 ? 3.868 -11.578 -19.313 1.00 95.00 87 HIS A N 1
ATOM 704 C CA . HIS A 1 87 ? 4.073 -11.766 -20.746 1.00 95.00 87 HIS A CA 1
ATOM 705 C C . HIS A 1 87 ? 3.074 -10.867 -21.481 1.00 95.00 87 HIS A C 1
ATOM 707 O O . HIS A 1 87 ? 1.878 -11.170 -21.464 1.00 95.00 87 HIS A O 1
ATOM 713 N N . PRO A 1 88 ? 3.508 -9.726 -22.043 1.00 94.75 88 PRO A N 1
ATOM 714 C CA . PRO A 1 88 ? 2.595 -8.828 -22.734 1.00 94.75 88 PRO A CA 1
ATOM 715 C C . PRO A 1 88 ? 2.073 -9.465 -24.026 1.00 94.75 88 PRO A C 1
ATOM 717 O O . PRO A 1 88 ? 2.756 -10.275 -24.651 1.00 94.75 88 PRO A O 1
ATOM 720 N N . GLY A 1 89 ? 0.854 -9.087 -24.414 1.00 95.06 89 GLY A N 1
ATOM 721 C CA . GLY A 1 89 ? 0.308 -9.406 -25.733 1.00 95.06 89 GLY A CA 1
ATOM 722 C C . GLY A 1 89 ? 0.820 -8.449 -26.813 1.00 95.06 89 GLY A C 1
ATOM 723 O O . GLY A 1 89 ? 1.757 -7.683 -26.596 1.00 95.06 89 GLY A O 1
ATOM 724 N N . ASP A 1 90 ? 0.153 -8.448 -27.965 1.00 97.00 90 ASP A N 1
ATOM 725 C CA . ASP A 1 90 ? 0.602 -7.714 -29.161 1.00 97.00 90 ASP A CA 1
ATOM 726 C C . ASP A 1 90 ? 0.474 -6.184 -29.063 1.00 97.00 90 ASP A C 1
ATOM 728 O O . ASP A 1 90 ? 1.018 -5.455 -29.893 1.00 97.00 90 ASP A O 1
ATOM 732 N N . MET A 1 91 ? -0.255 -5.678 -28.065 1.00 95.94 91 MET A N 1
ATOM 733 C CA . MET A 1 91 ? -0.494 -4.251 -27.871 1.00 95.94 91 MET A CA 1
ATOM 734 C C . MET A 1 91 ? -0.080 -3.821 -26.467 1.00 95.94 91 MET A C 1
ATOM 736 O O . MET A 1 91 ? -0.480 -4.423 -25.470 1.00 95.94 91 MET A O 1
ATOM 740 N N . LEU A 1 92 ? 0.685 -2.733 -26.406 1.00 95.62 92 LEU A N 1
ATOM 741 C CA . LEU A 1 92 ? 1.069 -2.054 -25.176 1.00 95.62 92 LEU A CA 1
ATOM 742 C C . LEU A 1 92 ? 0.479 -0.647 -25.175 1.00 95.62 92 LEU A C 1
ATOM 744 O O . LEU A 1 92 ? 0.542 0.059 -26.180 1.00 95.62 92 LEU A O 1
ATOM 748 N N . VAL A 1 93 ? -0.064 -0.245 -24.030 1.00 95.69 93 VAL A N 1
ATOM 749 C CA . VAL A 1 93 ? -0.517 1.124 -23.781 1.00 95.69 93 VAL A CA 1
ATOM 750 C C . VAL A 1 93 ? 0.379 1.714 -22.706 1.00 95.69 93 VAL A C 1
ATOM 752 O O . VAL A 1 93 ? 0.615 1.083 -21.675 1.00 95.69 93 VAL A O 1
ATOM 755 N N . VAL A 1 94 ? 0.893 2.911 -22.972 1.00 95.44 94 VAL A N 1
ATOM 756 C CA . VAL A 1 94 ? 1.710 3.678 -22.032 1.00 95.44 94 VAL A CA 1
ATOM 757 C C . VAL A 1 94 ? 0.865 4.838 -21.537 1.00 95.44 94 VAL A C 1
ATOM 759 O O . VAL A 1 94 ? 0.333 5.595 -22.345 1.00 95.44 94 VAL A O 1
ATOM 762 N N . ASP A 1 95 ? 0.744 4.945 -20.220 1.00 96.44 95 ASP A N 1
ATOM 763 C CA . ASP A 1 95 ? 0.007 6.005 -19.540 1.00 96.44 95 ASP A CA 1
ATOM 764 C C . ASP A 1 95 ? 0.704 6.351 -18.217 1.00 96.44 95 ASP A C 1
ATOM 766 O O . ASP A 1 95 ? 1.520 5.575 -17.703 1.00 96.44 95 ASP A O 1
ATOM 770 N N . GLU A 1 96 ? 0.388 7.516 -17.669 1.00 93.69 96 GLU A N 1
ATOM 771 C CA . GLU A 1 96 ? 0.937 8.007 -16.411 1.00 93.69 96 GLU A CA 1
ATOM 772 C C . GLU A 1 96 ? -0.028 7.720 -15.252 1.00 93.69 96 GLU A C 1
ATOM 774 O O . GLU A 1 96 ? -1.239 7.897 -15.353 1.00 93.69 96 GLU A O 1
ATOM 779 N N . CYS A 1 97 ? 0.509 7.287 -14.108 1.00 91.69 97 CYS A N 1
ATOM 780 C CA . CYS A 1 97 ? -0.272 7.066 -12.892 1.00 91.69 97 CYS A CA 1
ATOM 781 C C . CYS A 1 97 ? 0.271 7.940 -11.765 1.00 91.69 97 CYS A C 1
ATOM 783 O O . CYS A 1 97 ? 1.433 7.823 -11.372 1.00 91.69 97 CYS A O 1
ATOM 785 N N . MET A 1 98 ? -0.591 8.805 -11.234 1.00 89.25 98 MET A N 1
ATOM 786 C CA . MET A 1 98 ? -0.248 9.716 -10.150 1.00 89.25 98 MET A CA 1
ATOM 787 C C . MET A 1 98 ? -0.682 9.133 -8.807 1.00 89.25 98 MET A C 1
ATOM 789 O O . MET A 1 98 ? -1.827 8.717 -8.632 1.00 89.25 98 MET A O 1
ATOM 793 N N . VAL A 1 99 ? 0.228 9.150 -7.834 1.00 82.56 99 VAL A N 1
ATOM 794 C CA . VAL A 1 99 ? -0.065 8.787 -6.444 1.00 82.56 99 VAL A CA 1
ATOM 795 C C . VAL A 1 99 ? -0.101 10.066 -5.620 1.00 82.56 99 VAL A C 1
ATOM 797 O O . VAL A 1 99 ? 0.896 1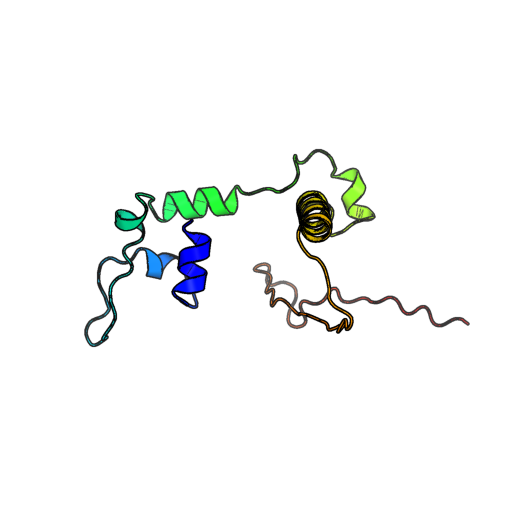0.781 -5.541 1.00 82.56 99 VAL A O 1
ATOM 800 N N . GLY A 1 100 ? -1.252 10.356 -5.013 1.00 80.69 100 GLY A N 1
ATOM 801 C CA . GLY A 1 100 ? -1.395 11.502 -4.119 1.00 80.69 100 GLY A CA 1
ATOM 802 C C . GLY A 1 100 ? -0.471 11.367 -2.910 1.00 80.69 100 GLY A C 1
ATOM 803 O O . GLY A 1 100 ? -0.492 10.346 -2.219 1.00 80.69 100 GLY A O 1
ATOM 804 N N . TRP A 1 101 ? 0.331 12.398 -2.660 1.00 79.25 101 TRP A N 1
ATOM 805 C CA . TRP A 1 101 ? 1.195 12.496 -1.492 1.00 79.25 101 TRP A CA 1
ATOM 806 C C . TRP A 1 101 ? 1.079 13.895 -0.895 1.00 79.25 101 TRP A C 1
ATOM 808 O O . TRP A 1 101 ? 1.318 14.889 -1.577 1.00 79.25 101 TRP A O 1
ATOM 818 N N . GLU A 1 102 ? 0.731 13.957 0.386 1.00 75.81 102 GLU A N 1
ATOM 819 C CA . GLU A 1 102 ? 0.737 15.186 1.173 1.00 75.81 102 GLU A CA 1
ATOM 820 C C . GLU A 1 102 ? 1.773 15.022 2.281 1.00 75.81 102 GLU A C 1
ATOM 822 O O . GLU A 1 102 ? 1.734 14.054 3.045 1.00 75.81 102 GLU A O 1
ATOM 827 N N . ASP A 1 103 ? 2.738 15.939 2.333 1.00 66.69 103 ASP A N 1
ATOM 828 C CA . ASP A 1 103 ? 3.722 15.956 3.407 1.00 66.69 103 ASP A CA 1
ATOM 829 C C . ASP A 1 103 ? 3.085 16.487 4.702 1.00 66.69 103 ASP A C 1
ATOM 831 O O . ASP A 1 103 ? 2.250 17.389 4.686 1.00 66.69 103 ASP A O 1
ATOM 835 N N . ILE A 1 104 ? 3.494 15.920 5.836 1.00 56.16 104 ILE A N 1
ATOM 836 C CA . ILE A 1 104 ? 3.062 16.337 7.176 1.00 56.16 104 ILE A CA 1
ATOM 837 C C . ILE A 1 104 ? 3.891 17.552 7.648 1.00 56.16 104 ILE A C 1
ATOM 839 O O . ILE A 1 104 ? 3.504 18.227 8.602 1.00 56.16 104 ILE A O 1
ATOM 843 N N . SER A 1 105 ? 5.004 17.880 6.975 1.00 47.31 105 SER A N 1
ATOM 844 C CA . SER A 1 105 ? 5.778 19.098 7.242 1.00 47.31 105 SER A CA 1
ATOM 845 C C . SER A 1 105 ? 5.140 20.327 6.568 1.00 47.31 105 SER A C 1
ATOM 847 O O . SER A 1 105 ? 5.318 20.626 5.389 1.00 47.31 105 SER A O 1
ATOM 849 N N . SER A 1 106 ? 4.325 21.055 7.329 1.00 43.78 106 SER A N 1
ATOM 850 C CA . SER A 1 106 ? 3.615 22.253 6.875 1.00 43.78 106 SER A CA 1
ATOM 851 C C . SER A 1 106 ? 4.509 23.500 6.821 1.00 43.78 106 SER A C 1
ATOM 853 O O . SER A 1 106 ? 4.168 24.508 7.432 1.00 43.78 106 SER A O 1
ATOM 855 N N . ASP A 1 107 ? 5.613 23.449 6.074 1.00 42.06 107 ASP A N 1
ATOM 856 C CA . ASP A 1 107 ? 6.318 24.666 5.632 1.00 42.06 107 ASP A CA 1
ATOM 857 C C . ASP A 1 107 ? 6.204 24.906 4.117 1.00 42.06 107 ASP A C 1
ATOM 859 O O . ASP A 1 107 ? 6.606 25.963 3.636 1.00 42.06 107 ASP A O 1
ATOM 863 N N . HIS A 1 108 ? 5.615 23.989 3.336 1.00 41.12 108 HIS A N 1
ATOM 864 C CA . HIS A 1 108 ? 5.470 24.177 1.886 1.00 41.12 108 HIS A CA 1
ATOM 865 C C . HIS A 1 108 ? 4.114 23.686 1.368 1.00 41.12 108 HIS A C 1
ATOM 867 O O . HIS A 1 108 ? 3.840 22.492 1.290 1.00 41.12 108 HIS A O 1
ATOM 873 N N . HIS A 1 109 ? 3.254 24.630 0.978 1.00 39.38 109 HIS A N 1
ATOM 874 C CA . HIS A 1 109 ? 1.929 24.334 0.441 1.00 39.38 109 HIS A CA 1
ATOM 875 C C . HIS A 1 109 ? 1.934 24.065 -1.075 1.00 39.38 109 HIS A C 1
ATOM 877 O O . HIS A 1 109 ? 2.591 24.766 -1.842 1.00 39.38 109 HIS A O 1
ATOM 883 N N . HIS A 1 110 ? 1.052 23.127 -1.441 1.00 37.31 110 HIS A N 1
ATOM 884 C CA . HIS A 1 110 ? 0.060 23.093 -2.533 1.00 37.31 110 HIS A CA 1
ATOM 885 C C . HIS A 1 110 ? 0.357 22.550 -3.935 1.00 37.31 110 HIS A C 1
ATOM 887 O O . HIS A 1 110 ? -0.592 22.499 -4.712 1.00 37.31 110 HIS A O 1
ATOM 893 N N . LEU A 1 111 ? 1.544 22.022 -4.257 1.00 36.81 111 LEU A N 1
ATOM 894 C CA . LEU A 1 111 ? 1.660 21.234 -5.500 1.00 36.81 111 LEU A CA 1
ATOM 895 C C . LEU A 1 111 ? 2.347 19.877 -5.423 1.00 36.81 111 LEU A C 1
ATOM 897 O O . LEU A 1 111 ? 2.146 19.138 -6.372 1.00 36.81 111 LEU A O 1
ATOM 901 N N . GLY A 1 112 ? 3.054 19.500 -4.347 1.00 36.28 112 GLY A N 1
ATOM 902 C CA . GLY A 1 112 ? 3.459 18.109 -4.017 1.00 36.28 112 GLY A CA 1
ATOM 903 C C . GLY A 1 112 ? 4.253 17.292 -5.062 1.00 36.28 112 GLY A C 1
ATOM 904 O O . GLY A 1 112 ? 4.780 16.231 -4.747 1.00 36.28 112 GLY A O 1
ATOM 905 N N . ILE A 1 113 ? 4.366 17.779 -6.291 1.00 42.94 113 ILE A N 1
ATOM 906 C CA . ILE A 1 113 ? 5.201 17.318 -7.387 1.00 42.94 113 ILE A CA 1
ATOM 907 C C . ILE A 1 113 ? 6.597 17.892 -7.112 1.00 42.94 113 ILE A C 1
ATOM 909 O O . ILE A 1 113 ? 6.692 19.050 -6.691 1.00 42.9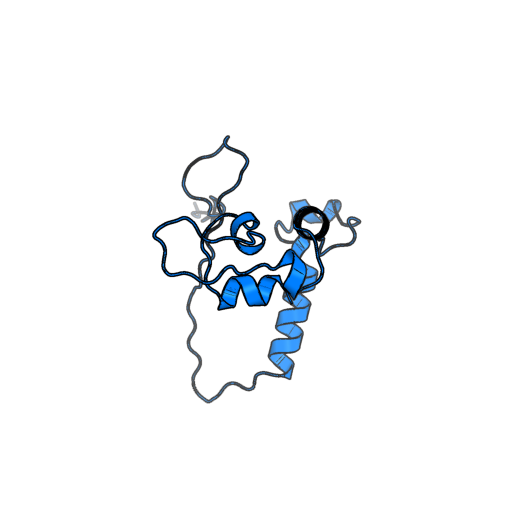4 113 ILE A O 1
ATOM 913 N N . PRO A 1 114 ? 7.692 17.151 -7.359 1.00 39.69 114 PRO A N 1
ATOM 914 C CA . PRO A 1 114 ? 9.028 17.738 -7.328 1.00 39.69 114 PRO A CA 1
ATOM 915 C C . PRO A 1 114 ? 9.056 18.977 -8.242 1.00 39.69 114 PRO A C 1
ATOM 917 O O . PRO A 1 114 ? 8.906 18.864 -9.456 1.00 39.69 114 PRO A O 1
ATOM 920 N N . THR A 1 115 ? 9.213 20.178 -7.685 1.00 39.12 115 THR A N 1
ATOM 921 C CA . THR A 1 115 ? 8.948 21.460 -8.371 1.00 39.12 115 THR A CA 1
ATOM 922 C C . THR A 1 115 ? 9.997 21.891 -9.402 1.00 39.12 115 THR A C 1
ATOM 924 O O . THR A 1 115 ? 10.089 23.078 -9.705 1.00 39.12 115 THR A O 1
ATOM 927 N N . LYS A 1 116 ? 10.781 20.980 -9.994 1.00 35.72 116 LYS A N 1
ATOM 928 C CA . LYS A 1 116 ? 11.606 21.301 -11.175 1.00 35.72 116 LYS A CA 1
ATOM 929 C C . LYS A 1 116 ? 11.784 20.100 -12.114 1.00 35.72 116 LYS A C 1
ATOM 931 O O . LYS A 1 116 ? 12.731 19.338 -11.923 1.00 35.72 116 LYS A O 1
ATOM 936 N N . PRO A 1 117 ? 11.032 20.000 -13.223 1.00 36.75 117 PRO A N 1
ATOM 937 C CA . PRO A 1 117 ? 11.663 19.640 -14.482 1.00 36.75 117 PRO A CA 1
ATOM 938 C C . PRO A 1 117 ? 12.532 20.838 -14.903 1.00 36.75 117 PRO A C 1
ATOM 940 O O . PRO A 1 117 ? 12.023 21.910 -15.229 1.00 36.75 117 PRO A O 1
ATOM 943 N N . ARG A 1 118 ? 13.863 20.708 -14.829 1.00 37.78 118 ARG A N 1
ATOM 944 C CA . ARG A 1 118 ? 14.765 21.690 -15.453 1.00 37.78 118 ARG A CA 1
ATOM 945 C C . ARG A 1 118 ? 14.637 21.542 -16.968 1.00 37.78 118 ARG A C 1
ATOM 947 O O . ARG A 1 118 ? 15.310 20.701 -17.551 1.00 37.78 118 ARG A O 1
ATOM 954 N N . PHE A 1 119 ? 13.823 22.374 -17.604 1.00 41.22 119 PHE A N 1
ATOM 955 C CA . PHE A 1 119 ? 14.047 22.707 -19.005 1.00 41.22 119 PHE A CA 1
ATOM 956 C C . PHE A 1 119 ? 15.156 23.760 -19.036 1.00 41.22 119 PHE A C 1
ATOM 958 O O . PHE A 1 119 ? 14.970 24.885 -18.577 1.00 41.22 119 PHE A O 1
ATOM 965 N N . GLN A 1 120 ? 16.350 23.365 -19.480 1.00 39.84 120 GLN A N 1
ATOM 966 C CA . GLN A 1 120 ? 17.356 24.330 -19.911 1.00 39.84 120 GLN A CA 1
ATOM 967 C C . GLN A 1 120 ? 16.909 24.850 -21.276 1.00 39.84 120 GLN A C 1
ATOM 969 O O . GLN A 1 120 ? 16.976 24.119 -22.261 1.00 39.84 120 GLN A O 1
ATOM 974 N N . GLU A 1 121 ? 16.440 26.094 -21.333 1.00 39.97 121 GLU A N 1
ATOM 975 C CA . GLU A 1 121 ? 16.431 26.825 -22.595 1.00 39.97 121 GLU A CA 1
ATOM 976 C C . GLU A 1 121 ? 17.883 27.136 -22.958 1.00 39.97 121 GLU A C 1
ATOM 978 O O . GLU A 1 121 ? 18.610 27.802 -22.219 1.00 39.97 121 GLU A O 1
ATOM 983 N N . SER A 1 122 ? 18.311 26.575 -24.082 1.00 43.09 122 SER A N 1
ATOM 984 C CA . SER A 1 122 ? 19.539 26.929 -24.776 1.00 43.09 122 SER A CA 1
ATOM 985 C C . SER A 1 122 ? 19.477 28.392 -25.221 1.00 43.09 122 SER A C 1
ATOM 987 O O . SER A 1 122 ? 18.621 28.742 -26.037 1.00 43.09 122 SER A O 1
ATOM 989 N N . GLN A 1 123 ? 20.400 29.209 -24.712 1.00 39.19 123 GLN A N 1
ATOM 990 C CA . GLN A 1 123 ? 20.864 30.438 -25.358 1.00 39.19 123 GLN A CA 1
ATOM 991 C C . GLN A 1 123 ? 22.342 30.293 -25.696 1.00 39.19 123 GLN A C 1
ATOM 993 O O . GLN A 1 123 ? 23.078 29.737 -24.847 1.00 39.19 123 GLN A O 1
#